Protein AF-A0A7J4IRU8-F1 (afdb_monomer)

Radius of gyration: 18.34 Å; Cα contacts (8 Å, |Δi|>4): 220; chains: 1; bounding box: 32×57×52 Å

Foldseek 3Di:
DDDPPDDWAKAKDFQWKKKAAQPVQDADFQDPPDPDPVSVVSVVSLVVSVVVCLPPVRQVRIDTDPPGQDPGSVLLVVLQVCCPVQPPPKHWDKAWGGQHNNMTIITTMIMHIPDHLVCVLVVVCSSVVVPSDRVVLVVVCVVVPDPPDSDPPCSVVSNVVSD

Solvent-accessible surface area (backbone atoms only — not comparable to full-atom values): 9639 Å² total; per-residue (Å²): 134,82,76,75,79,80,78,81,40,67,30,74,47,73,32,31,42,38,35,36,69,70,76,84,49,73,66,43,80,45,51,96,82,45,84,47,72,68,37,47,51,53,46,52,53,53,49,51,51,51,56,58,33,68,35,90,91,35,42,86,62,50,44,71,52,84,93,41,71,36,97,46,70,68,57,42,49,51,51,34,56,49,39,50,74,72,37,81,65,33,42,71,47,76,48,78,59,36,21,57,85,23,24,42,33,33,37,40,31,37,37,29,54,77,33,49,70,88,41,46,66,56,54,52,46,59,47,45,77,73,66,60,74,50,64,71,62,58,52,56,47,66,75,67,76,61,76,100,64,90,70,88,82,59,60,68,76,57,53,70,71,73,111

Secondary structure (DSSP, 8-state):
-PPPP----EEEEEEEEEEE--SSPPSB---TT--SHHHHHHHHHHHHHHHHHHSTTTGGGEEEPSS-SSSSHHHHHHHHHHHHHHSTTEEEEEEEEEEETTEEEEEEEEEEET--GGGHHHHHHHHHHTT---HHHHHHHHHHT--S---STTHHHHHTTT-

Structure (mmCIF, N/CA/C/O backbone):
data_AF-A0A7J4IRU8-F1
#
_entry.id   AF-A0A7J4IRU8-F1
#
loop_
_atom_site.group_PDB
_atom_site.id
_atom_site.type_symbol
_atom_site.label_atom_id
_atom_site.label_alt_id
_atom_site.label_comp_id
_atom_site.label_asym_id
_atom_site.label_entity_id
_atom_site.label_seq_id
_atom_site.pdbx_PDB_ins_code
_atom_site.Cartn_x
_atom_site.Cartn_y
_atom_site.Cartn_z
_atom_site.occupancy
_atom_site.B_iso_or_equiv
_atom_site.auth_seq_id
_atom_site.auth_comp_id
_atom_site.auth_asym_id
_atom_site.auth_atom_id
_atom_site.pdbx_PDB_model_num
ATOM 1 N N . MET A 1 1 ? -11.889 37.749 0.406 1.00 55.94 1 MET A N 1
ATOM 2 C CA . MET A 1 1 ? -10.774 37.096 1.119 1.00 55.94 1 MET A CA 1
ATOM 3 C C . MET A 1 1 ? -11.048 35.613 1.063 1.00 55.94 1 MET A C 1
ATOM 5 O O . MET A 1 1 ? -11.920 35.144 1.786 1.00 55.94 1 MET A O 1
ATOM 9 N N . ASP A 1 2 ? -10.389 34.914 0.149 1.00 54.88 2 ASP A N 1
ATOM 10 C CA . ASP A 1 2 ? -10.522 33.466 0.052 1.00 54.88 2 ASP A CA 1
ATOM 11 C C . ASP A 1 2 ? -9.800 32.834 1.239 1.00 54.88 2 ASP A C 1
ATOM 13 O O . ASP A 1 2 ? -8.652 33.175 1.536 1.00 54.88 2 ASP A O 1
ATOM 17 N N . LYS A 1 3 ? -10.498 31.964 1.975 1.00 46.00 3 LYS A N 1
ATOM 18 C CA . LYS A 1 3 ? -9.858 31.165 3.020 1.00 46.00 3 LYS A CA 1
ATOM 19 C C . LYS A 1 3 ? -8.764 30.318 2.356 1.00 46.00 3 LYS A C 1
ATOM 21 O O . LYS A 1 3 ? -9.043 29.723 1.313 1.00 46.00 3 LYS A O 1
ATOM 26 N N . PRO A 1 4 ? -7.554 30.238 2.938 1.00 49.59 4 PRO A N 1
ATOM 27 C CA . PRO A 1 4 ? -6.538 29.327 2.435 1.00 49.59 4 PRO A CA 1
ATOM 28 C C . PRO A 1 4 ? -7.107 27.899 2.407 1.00 49.59 4 PRO A C 1
ATOM 30 O O . PRO A 1 4 ? -7.911 27.554 3.284 1.00 49.59 4 PRO A O 1
ATOM 33 N N . PRO A 1 5 ? -6.741 27.080 1.406 1.00 52.50 5 PRO A N 1
ATOM 34 C CA . PRO A 1 5 ? -7.215 25.708 1.326 1.00 52.50 5 PRO A CA 1
ATOM 35 C C . PRO A 1 5 ? -6.843 24.984 2.620 1.00 52.50 5 PRO A C 1
ATOM 37 O O . PRO A 1 5 ? -5.693 25.034 3.058 1.00 52.50 5 PRO A O 1
ATOM 40 N N . LEU A 1 6 ? -7.836 24.350 3.248 1.00 55.75 6 LEU A N 1
ATOM 41 C CA . LEU A 1 6 ? -7.624 23.496 4.411 1.00 55.75 6 LEU A CA 1
ATOM 42 C C . LEU A 1 6 ? -6.568 22.452 4.036 1.00 55.75 6 LEU A C 1
ATOM 44 O O . LEU A 1 6 ? -6.788 21.643 3.134 1.00 55.75 6 LEU A O 1
ATOM 48 N N . MET A 1 7 ? -5.411 22.506 4.697 1.00 56.34 7 MET A N 1
ATOM 49 C CA . MET A 1 7 ? -4.381 21.484 4.560 1.00 56.34 7 MET A CA 1
ATOM 50 C C . MET A 1 7 ? -5.002 20.162 5.009 1.00 56.34 7 MET A C 1
ATOM 52 O O . MET A 1 7 ? -5.348 19.999 6.179 1.00 56.34 7 MET A O 1
ATOM 56 N N . VAL A 1 8 ? -5.196 19.238 4.071 1.00 61.19 8 VAL A N 1
ATOM 57 C CA . VAL A 1 8 ? -5.670 17.895 4.399 1.00 61.19 8 VAL A CA 1
ATOM 58 C C . VAL A 1 8 ? -4.529 17.191 5.119 1.00 61.19 8 VAL A C 1
ATOM 60 O O . VAL A 1 8 ? -3.544 16.795 4.498 1.00 61.19 8 VAL A O 1
ATOM 63 N N . VAL A 1 9 ? -4.644 17.076 6.440 1.00 65.62 9 VAL A N 1
ATOM 64 C CA . VAL A 1 9 ? -3.694 16.307 7.242 1.00 65.62 9 VAL A CA 1
ATOM 65 C C . VAL A 1 9 ? -3.943 14.824 6.980 1.00 65.62 9 VAL A C 1
ATOM 67 O O . VAL A 1 9 ? -5.090 14.368 6.982 1.00 65.62 9 VAL A O 1
ATOM 70 N N . ARG A 1 10 ? -2.872 14.083 6.699 1.00 75.81 10 ARG A N 1
ATOM 71 C CA . ARG A 1 10 ? -2.913 12.649 6.417 1.00 75.81 10 ARG A CA 1
ATOM 72 C C . ARG A 1 10 ? -1.817 11.955 7.212 1.00 75.81 10 ARG A C 1
ATOM 74 O O . ARG A 1 10 ? -0.643 12.258 7.017 1.00 75.81 10 ARG A O 1
ATOM 81 N N . THR A 1 11 ? -2.213 10.988 8.030 1.00 84.06 11 THR A N 1
ATOM 82 C CA . THR A 1 11 ? -1.299 10.057 8.706 1.00 84.06 11 THR A CA 1
ATOM 83 C C . THR A 1 11 ? -1.301 8.725 7.961 1.00 84.06 11 THR A C 1
ATOM 85 O O . THR A 1 11 ? -2.344 8.285 7.469 1.00 84.06 11 THR A O 1
ATOM 88 N N . GLU A 1 12 ? -0.145 8.070 7.856 1.00 86.38 12 GLU A N 1
ATOM 89 C CA . GLU A 1 12 ? -0.012 6.761 7.212 1.00 86.38 12 GLU A CA 1
ATOM 90 C C . GLU A 1 12 ? 0.567 5.727 8.183 1.00 86.38 12 GLU A C 1
ATOM 92 O O . GLU A 1 12 ? 1.573 5.984 8.835 1.00 86.38 12 GLU A O 1
ATOM 97 N N . LEU A 1 13 ? -0.032 4.536 8.229 1.00 87.12 13 LEU A N 1
ATOM 98 C CA . LEU A 1 13 ? 0.506 3.371 8.930 1.00 87.12 13 LEU A CA 1
ATOM 99 C C . LEU A 1 13 ? 1.094 2.395 7.909 1.00 87.12 13 LEU A C 1
ATOM 101 O O . LEU A 1 13 ? 0.376 1.894 7.042 1.00 87.12 13 LEU A O 1
ATOM 105 N N . CYS A 1 14 ? 2.393 2.117 8.006 1.00 89.31 14 CYS A N 1
ATOM 106 C CA . CYS A 1 14 ? 3.057 1.135 7.152 1.00 89.31 14 CYS A CA 1
ATOM 107 C C . CYS A 1 14 ? 2.807 -0.284 7.676 1.00 89.31 14 CYS A C 1
ATOM 109 O O . CYS A 1 14 ? 3.137 -0.592 8.817 1.00 89.31 14 CYS A O 1
ATOM 111 N N . LEU A 1 15 ? 2.236 -1.150 6.838 1.00 88.25 15 LEU A N 1
ATOM 112 C CA . LEU A 1 15 ? 1.958 -2.541 7.195 1.00 88.25 15 LEU A CA 1
ATOM 113 C C . LEU A 1 15 ? 3.175 -3.418 6.925 1.00 88.25 15 LEU A C 1
ATOM 115 O O . LEU A 1 15 ? 3.635 -4.153 7.795 1.00 88.25 15 LEU A O 1
ATOM 119 N N . TYR A 1 16 ? 3.711 -3.325 5.713 1.00 90.81 16 TYR A N 1
ATOM 120 C CA . TYR A 1 16 ? 4.936 -4.010 5.339 1.00 90.81 16 TYR A CA 1
ATOM 121 C C . TYR A 1 16 ? 5.600 -3.343 4.135 1.00 90.81 16 TYR A C 1
ATOM 123 O O . TYR A 1 16 ? 4.969 -2.643 3.334 1.00 90.81 16 TYR A O 1
ATOM 131 N N . PHE A 1 17 ? 6.891 -3.620 3.991 1.00 93.12 17 PHE A N 1
ATOM 132 C CA . PHE A 1 17 ? 7.654 -3.348 2.782 1.00 93.12 17 PHE A CA 1
ATOM 133 C C . PHE A 1 17 ? 7.720 -4.614 1.927 1.00 93.12 17 PHE A C 1
ATOM 135 O O . PHE A 1 17 ? 8.130 -5.666 2.413 1.00 93.12 17 PHE A O 1
ATOM 142 N N . GLY A 1 18 ? 7.288 -4.528 0.672 1.00 93.00 18 GLY A N 1
ATOM 143 C CA . GLY A 1 18 ? 7.233 -5.648 -0.258 1.00 93.00 18 GLY A CA 1
ATOM 144 C C . GLY A 1 18 ? 8.228 -5.496 -1.401 1.00 93.00 18 GLY A C 1
ATOM 145 O O . GLY A 1 18 ? 8.450 -4.400 -1.922 1.00 93.00 18 GLY A O 1
ATOM 146 N N . ARG A 1 19 ? 8.794 -6.623 -1.829 1.00 93.31 19 ARG A N 1
ATOM 147 C CA . ARG A 1 19 ? 9.615 -6.745 -3.032 1.00 93.31 19 ARG A CA 1
ATOM 148 C C . ARG A 1 19 ? 9.077 -7.863 -3.918 1.00 93.31 19 ARG A C 1
ATOM 150 O O . ARG A 1 19 ? 8.854 -8.976 -3.453 1.00 93.31 19 ARG A O 1
ATOM 157 N N . ILE A 1 20 ? 8.938 -7.573 -5.205 1.00 92.62 20 ILE A N 1
ATOM 158 C CA . ILE A 1 20 ? 8.606 -8.547 -6.250 1.00 92.62 20 ILE A CA 1
ATOM 159 C C . ILE A 1 20 ? 9.783 -8.608 -7.217 1.00 92.62 20 ILE A C 1
ATOM 161 O O . ILE A 1 20 ? 10.218 -7.571 -7.716 1.00 92.62 20 ILE A O 1
ATOM 165 N N . GLY A 1 21 ? 10.318 -9.805 -7.460 1.00 87.88 21 GLY A N 1
ATOM 166 C CA . GLY A 1 21 ? 11.410 -10.026 -8.411 1.00 87.88 21 GLY A CA 1
ATOM 167 C C . GLY A 1 21 ? 10.913 -10.448 -9.795 1.00 87.88 21 GLY A C 1
ATOM 168 O O . GLY A 1 21 ? 9.958 -11.212 -9.889 1.00 87.88 21 GLY A O 1
ATOM 169 N N . PHE A 1 22 ? 11.599 -9.988 -10.850 1.00 71.06 22 PHE A N 1
ATOM 170 C CA . PHE A 1 22 ? 11.447 -10.440 -12.244 1.00 71.06 22 PHE A CA 1
ATOM 171 C C . PHE A 1 22 ? 9.996 -10.461 -12.768 1.00 71.06 22 PHE A C 1
ATOM 173 O O . PHE A 1 22 ? 9.510 -11.469 -13.273 1.00 71.06 22 PHE A O 1
ATOM 180 N N . GLY A 1 23 ? 9.315 -9.312 -12.723 1.00 72.00 23 GLY A N 1
ATOM 181 C CA . GLY A 1 23 ? 7.977 -9.126 -13.313 1.00 72.00 23 GLY A CA 1
ATOM 182 C C . GLY A 1 23 ? 7.968 -8.766 -14.808 1.00 72.00 23 GLY A C 1
ATOM 183 O O . GLY A 1 23 ? 6.983 -8.217 -15.288 1.00 72.00 23 GLY A O 1
ATOM 184 N N . GLY A 1 24 ? 9.078 -8.967 -15.530 1.00 73.12 24 GLY A N 1
ATOM 185 C CA . GLY A 1 24 ? 9.230 -8.505 -16.920 1.00 73.12 24 GLY A CA 1
ATOM 186 C C . GLY A 1 24 ? 9.368 -6.982 -17.076 1.00 73.12 24 GLY A C 1
ATOM 187 O O . GLY A 1 24 ? 9.323 -6.469 -18.192 1.00 73.12 24 GLY A O 1
ATOM 188 N N . LEU A 1 25 ? 9.544 -6.255 -15.969 1.00 81.81 25 LEU A N 1
ATOM 189 C CA . LEU A 1 25 ? 9.735 -4.807 -15.961 1.00 81.81 25 LEU A CA 1
ATOM 190 C C . LEU A 1 25 ? 11.194 -4.456 -16.256 1.00 81.81 25 LEU A C 1
ATOM 192 O O . LEU A 1 25 ? 12.113 -5.042 -15.680 1.00 81.81 25 LEU A O 1
ATOM 196 N N . LEU A 1 26 ? 11.397 -3.473 -17.134 1.00 80.69 26 LEU A N 1
ATOM 197 C CA . LEU A 1 26 ? 12.721 -2.920 -17.404 1.00 80.69 26 LEU A CA 1
ATOM 198 C C . LEU A 1 26 ? 13.279 -2.224 -16.158 1.00 80.69 26 LEU A C 1
ATOM 200 O O . LEU A 1 26 ? 12.538 -1.648 -15.358 1.00 80.69 26 LEU A O 1
ATOM 204 N N . GLU A 1 27 ? 14.601 -2.261 -16.010 1.00 79.19 27 GLU A N 1
ATOM 205 C CA . GLU A 1 27 ? 15.278 -1.574 -14.915 1.00 79.19 27 GLU A CA 1
ATOM 206 C C . GLU A 1 27 ? 15.087 -0.053 -15.009 1.00 79.19 27 GLU A C 1
ATOM 208 O O . GLU A 1 27 ? 15.113 0.556 -16.085 1.00 79.19 27 GLU A O 1
ATOM 213 N N . GLY A 1 28 ? 14.910 0.577 -13.854 1.00 72.88 28 GLY A N 1
ATOM 214 C CA . GLY A 1 28 ? 14.965 2.019 -13.706 1.00 72.88 28 GLY A CA 1
ATOM 215 C C . GLY A 1 28 ? 14.196 2.519 -12.484 1.00 72.88 28 GLY A C 1
ATOM 216 O O . GLY A 1 28 ? 13.147 1.971 -12.129 1.00 72.88 28 GLY A O 1
ATOM 217 N N . PRO A 1 29 ? 14.671 3.598 -11.845 1.00 68.50 29 PRO A N 1
ATOM 218 C CA . PRO A 1 29 ? 13.862 4.299 -10.864 1.00 68.50 29 PRO A CA 1
ATOM 219 C C . PRO A 1 29 ? 12.643 4.891 -11.582 1.00 68.50 29 PRO A C 1
ATOM 221 O O . PRO A 1 29 ? 12.793 5.656 -12.534 1.00 68.50 29 PRO A O 1
ATOM 224 N N . PHE A 1 30 ? 11.432 4.546 -11.150 1.00 75.06 30 PHE A N 1
ATOM 225 C CA . PHE A 1 30 ? 10.275 5.377 -11.468 1.00 75.06 30 PHE A CA 1
ATOM 226 C C . PHE A 1 30 ? 10.147 6.425 -10.364 1.00 75.06 30 PHE A C 1
ATOM 228 O O . PHE A 1 30 ? 10.395 6.151 -9.194 1.00 75.06 30 PHE A O 1
ATOM 235 N N . ASN A 1 31 ? 9.780 7.642 -10.742 1.00 72.06 31 ASN A N 1
ATOM 236 C CA . ASN A 1 31 ? 9.487 8.707 -9.798 1.00 72.06 31 ASN A CA 1
ATOM 237 C C . ASN A 1 31 ? 8.008 9.059 -9.984 1.00 72.06 31 ASN A C 1
ATOM 239 O O . ASN A 1 31 ? 7.642 9.477 -11.083 1.00 72.06 31 ASN A O 1
ATOM 243 N N . PRO A 1 32 ? 7.156 8.906 -8.954 1.00 63.56 32 PRO A N 1
ATOM 244 C CA . PRO A 1 32 ? 5.723 9.184 -9.066 1.00 63.56 32 PRO A CA 1
ATOM 245 C C . PRO A 1 32 ? 5.417 10.655 -9.394 1.00 63.56 32 PRO A C 1
ATOM 247 O O . PRO A 1 32 ? 4.303 10.978 -9.788 1.00 63.56 32 PRO A O 1
ATOM 250 N N . ASN A 1 33 ? 6.405 11.546 -9.265 1.00 74.25 33 ASN A N 1
ATOM 251 C CA . ASN A 1 33 ? 6.286 12.955 -9.625 1.00 74.25 33 ASN A CA 1
ATOM 252 C C . ASN A 1 33 ? 6.697 13.245 -11.078 1.00 74.25 33 ASN A C 1
ATOM 254 O O . ASN A 1 33 ? 6.512 14.367 -11.548 1.00 74.25 33 ASN A O 1
ATOM 258 N N . VAL A 1 34 ? 7.266 12.272 -11.798 1.00 77.88 34 VAL A N 1
ATOM 259 C CA . VAL A 1 34 ? 7.632 12.440 -13.208 1.00 77.88 34 VAL A CA 1
ATOM 260 C C . VAL A 1 34 ? 6.374 12.365 -14.064 1.00 77.88 34 VAL A C 1
ATOM 262 O O . VAL A 1 34 ? 5.683 11.354 -14.093 1.00 77.88 34 VAL A O 1
ATOM 265 N N . GLN A 1 35 ? 6.112 13.452 -14.787 1.00 80.38 35 GLN A N 1
ATOM 266 C CA . GLN A 1 35 ? 4.936 13.620 -15.645 1.00 80.38 35 GLN A CA 1
ATOM 267 C C . GLN A 1 35 ? 5.204 13.255 -17.117 1.00 80.38 35 GLN A C 1
ATOM 269 O O . GLN A 1 35 ? 4.377 13.538 -17.978 1.00 80.38 35 GLN A O 1
ATOM 274 N N . SER A 1 36 ? 6.365 12.673 -17.443 1.00 88.44 36 SER A N 1
ATOM 275 C CA . SER A 1 36 ? 6.620 12.197 -18.807 1.00 88.44 36 SER A CA 1
ATOM 276 C C . SER A 1 36 ? 5.758 10.972 -19.117 1.00 88.44 36 SER A C 1
ATOM 278 O O . SER A 1 36 ? 5.488 10.158 -18.232 1.00 88.44 36 SER A O 1
ATOM 280 N N . GLU A 1 37 ? 5.365 10.806 -20.382 1.00 87.88 37 GLU A N 1
ATOM 281 C CA . GLU A 1 37 ? 4.571 9.650 -20.826 1.00 87.88 37 GLU A CA 1
ATOM 282 C C . GLU A 1 37 ? 5.241 8.320 -20.454 1.00 87.88 37 GLU A C 1
ATOM 284 O O . GLU A 1 37 ? 4.589 7.416 -19.933 1.00 87.88 37 GLU A O 1
ATOM 289 N N . GLU A 1 38 ? 6.561 8.224 -20.642 1.00 85.69 38 GLU A N 1
ATOM 290 C CA . GLU A 1 38 ? 7.332 7.040 -20.262 1.00 85.69 38 GLU A CA 1
ATOM 291 C C . GLU A 1 38 ? 7.307 6.798 -18.744 1.00 85.69 38 GLU A C 1
ATOM 293 O O . GLU A 1 38 ? 7.140 5.660 -18.304 1.00 85.69 38 GLU A O 1
ATOM 298 N N . GLY A 1 39 ? 7.444 7.851 -17.930 1.00 83.69 39 GLY A N 1
ATOM 299 C CA . GLY A 1 39 ? 7.408 7.743 -16.470 1.00 83.69 39 GLY A CA 1
ATOM 300 C C . GLY A 1 39 ? 6.053 7.253 -15.961 1.00 83.69 39 GLY A C 1
ATOM 301 O O . GLY A 1 39 ? 5.996 6.329 -15.148 1.00 83.69 39 GLY A O 1
ATOM 302 N N . ILE A 1 40 ? 4.967 7.810 -16.504 1.00 86.31 40 ILE A N 1
ATOM 303 C CA . ILE A 1 40 ? 3.591 7.398 -16.201 1.00 86.31 40 ILE A CA 1
ATOM 304 C C . ILE A 1 40 ? 3.355 5.947 -16.639 1.00 86.31 40 ILE A C 1
ATOM 306 O O . ILE A 1 40 ? 2.812 5.147 -15.874 1.00 86.31 40 ILE A O 1
ATOM 310 N N . TRP A 1 41 ? 3.796 5.572 -17.843 1.00 87.75 41 TRP A N 1
ATOM 311 C CA . TRP A 1 41 ? 3.676 4.202 -18.340 1.00 87.75 41 TRP A CA 1
ATOM 312 C C . TRP A 1 41 ? 4.414 3.200 -17.440 1.00 87.75 41 TRP A C 1
ATOM 314 O O . TRP A 1 41 ? 3.825 2.195 -17.036 1.00 87.75 41 TRP A O 1
ATOM 324 N N . ARG A 1 42 ? 5.664 3.494 -17.051 1.00 85.19 42 ARG A N 1
ATOM 325 C CA . ARG A 1 42 ? 6.446 2.648 -16.130 1.00 85.19 42 ARG A CA 1
ATOM 326 C C . ARG A 1 42 ? 5.775 2.526 -14.761 1.00 85.19 42 ARG A C 1
ATOM 328 O O . ARG A 1 42 ? 5.721 1.427 -14.214 1.00 85.19 42 ARG A O 1
ATOM 335 N N . TYR A 1 43 ? 5.242 3.627 -14.226 1.00 88.12 43 TYR A N 1
ATOM 336 C CA . TYR A 1 43 ? 4.510 3.629 -12.957 1.00 88.12 43 TYR A CA 1
ATOM 337 C C . TYR A 1 43 ? 3.284 2.710 -13.015 1.00 88.12 43 TYR A C 1
ATOM 339 O O . TYR A 1 43 ? 3.109 1.854 -12.149 1.00 88.12 43 TYR A O 1
ATOM 347 N N . ASN A 1 44 ? 2.467 2.832 -14.064 1.00 89.38 44 ASN A N 1
ATOM 348 C CA . ASN A 1 44 ? 1.267 2.012 -14.233 1.00 89.38 44 ASN A CA 1
ATOM 349 C C . ASN A 1 44 ? 1.602 0.522 -14.392 1.00 89.38 44 ASN A C 1
ATOM 351 O O . ASN A 1 44 ? 0.929 -0.322 -13.802 1.00 89.38 44 ASN A O 1
ATOM 355 N N . GLN A 1 45 ? 2.668 0.196 -15.127 1.00 89.75 45 GLN A N 1
ATOM 356 C CA . GLN A 1 45 ? 3.150 -1.180 -15.266 1.00 89.75 45 GLN A CA 1
ATOM 357 C C . GLN A 1 45 ? 3.611 -1.768 -13.925 1.00 89.75 45 GLN A C 1
ATOM 359 O O . GLN A 1 45 ? 3.226 -2.882 -13.565 1.00 89.75 45 GLN A O 1
ATOM 364 N N . ALA A 1 46 ? 4.386 -1.009 -13.144 1.00 89.75 46 ALA A N 1
ATOM 365 C CA . ALA A 1 46 ? 4.803 -1.424 -11.807 1.00 89.75 46 ALA A CA 1
ATOM 366 C C . ALA A 1 46 ? 3.604 -1.603 -10.861 1.00 89.75 46 ALA A C 1
ATOM 368 O O . ALA A 1 46 ? 3.553 -2.578 -10.111 1.00 89.75 46 ALA A O 1
ATOM 369 N N . LEU A 1 47 ? 2.607 -0.713 -10.926 1.00 91.38 47 LEU A N 1
ATOM 370 C CA . LEU A 1 47 ? 1.402 -0.807 -10.102 1.00 91.38 47 LEU A CA 1
ATOM 371 C C . LEU A 1 47 ? 0.581 -2.052 -10.447 1.00 91.38 47 LEU A C 1
ATOM 373 O O . LEU A 1 47 ? 0.185 -2.783 -9.539 1.00 91.38 47 LEU A O 1
ATOM 377 N N . SER A 1 48 ? 0.370 -2.313 -11.741 1.00 91.69 48 SER A N 1
ATOM 378 C CA . SER A 1 48 ? -0.333 -3.512 -12.212 1.00 91.69 48 SER A CA 1
ATOM 379 C C . SER A 1 48 ? 0.381 -4.777 -11.751 1.00 91.69 48 SER A C 1
ATOM 381 O O . SER A 1 48 ? -0.261 -5.683 -11.226 1.00 91.69 48 SER A O 1
ATOM 383 N N . CYS A 1 49 ? 1.713 -4.808 -11.871 1.00 91.56 49 CYS A N 1
ATOM 384 C CA . CYS A 1 49 ? 2.534 -5.907 -11.378 1.00 91.56 49 CYS A CA 1
ATOM 385 C C . CYS A 1 49 ? 2.271 -6.154 -9.886 1.00 91.56 49 CYS A C 1
ATOM 387 O O . CYS A 1 49 ? 1.857 -7.249 -9.510 1.00 91.56 49 CYS A O 1
ATOM 389 N N . VAL A 1 50 ? 2.400 -5.131 -9.032 1.00 92.31 50 VAL A N 1
ATOM 390 C CA . VAL A 1 50 ? 2.127 -5.279 -7.592 1.00 92.31 50 VAL A CA 1
ATOM 391 C C . VAL A 1 50 ? 0.713 -5.807 -7.343 1.00 92.31 50 VAL A C 1
ATOM 393 O O . VAL A 1 50 ? 0.549 -6.774 -6.603 1.00 92.31 50 VAL A O 1
ATOM 396 N N . GLN A 1 51 ? -0.304 -5.230 -7.982 1.00 92.50 51 GLN A N 1
ATOM 397 C CA . GLN A 1 51 ? -1.697 -5.650 -7.807 1.00 92.50 51 GLN A CA 1
ATOM 398 C C . GLN A 1 51 ? -1.934 -7.110 -8.209 1.00 92.50 51 GLN A C 1
ATOM 400 O O . GLN A 1 51 ? -2.645 -7.830 -7.507 1.00 92.50 51 GLN A O 1
ATOM 405 N N . ASP A 1 52 ? -1.319 -7.571 -9.297 1.00 91.31 52 ASP A N 1
ATOM 406 C CA . ASP A 1 52 ? -1.409 -8.964 -9.730 1.00 91.31 52 ASP A CA 1
ATOM 407 C C . ASP A 1 52 ? -0.758 -9.920 -8.729 1.00 91.31 52 ASP A C 1
ATOM 409 O O . ASP A 1 52 ? -1.272 -11.025 -8.519 1.00 91.31 52 ASP A O 1
ATOM 413 N N . PHE A 1 53 ? 0.326 -9.497 -8.076 1.00 91.38 53 PHE A N 1
ATOM 414 C CA . PHE A 1 53 ? 0.993 -10.273 -7.034 1.00 91.38 53 PHE A CA 1
ATOM 415 C C . PHE A 1 53 ? 0.248 -10.270 -5.698 1.00 91.38 53 PHE A C 1
ATOM 417 O O . PHE A 1 53 ? 0.327 -11.259 -4.981 1.00 91.38 53 PHE A O 1
ATOM 424 N N . LEU A 1 54 ? -0.542 -9.243 -5.377 1.00 90.50 54 LEU A N 1
ATOM 425 C CA . LEU A 1 54 ? -1.381 -9.238 -4.168 1.00 90.50 54 LEU A CA 1
ATOM 426 C C . LEU A 1 54 ? -2.591 -10.183 -4.264 1.00 90.50 54 LEU A C 1
ATOM 428 O O . LEU A 1 54 ? -3.237 -10.477 -3.259 1.00 90.50 54 LEU A O 1
ATOM 432 N N . ARG A 1 55 ? -2.907 -10.710 -5.454 1.00 88.50 55 ARG A N 1
ATOM 433 C CA . ARG A 1 55 ? -3.982 -11.699 -5.614 1.00 88.50 55 ARG A CA 1
ATOM 434 C C . ARG A 1 55 ? -3.634 -13.009 -4.889 1.00 88.50 55 ARG A C 1
ATOM 436 O O . ARG A 1 55 ? -2.470 -13.422 -4.899 1.00 88.50 55 ARG A O 1
ATOM 443 N N . PRO A 1 56 ? -4.634 -13.760 -4.376 1.00 83.56 56 PRO A N 1
ATOM 444 C CA . PRO A 1 56 ? -4.407 -15.005 -3.630 1.00 83.56 56 PRO A CA 1
ATOM 445 C C . PRO A 1 56 ? -3.503 -16.026 -4.333 1.00 83.56 56 PRO A C 1
ATOM 447 O O . PRO A 1 56 ? -2.781 -16.771 -3.679 1.00 83.56 56 PRO A O 1
ATOM 450 N N . LYS A 1 57 ? -3.516 -16.046 -5.673 1.00 85.88 57 LYS A N 1
ATOM 451 C CA . LYS A 1 57 ? -2.720 -16.974 -6.486 1.00 85.88 57 LYS A CA 1
ATOM 452 C C . LYS A 1 57 ? -1.226 -16.647 -6.511 1.00 85.88 57 LYS A C 1
ATOM 454 O O . LYS A 1 57 ? -0.430 -17.565 -6.646 1.00 85.88 57 LYS A O 1
ATOM 459 N N . ASN A 1 58 ? -0.846 -15.381 -6.358 1.00 84.31 58 ASN A N 1
ATOM 460 C CA . ASN A 1 58 ? 0.515 -14.910 -6.633 1.00 84.31 58 ASN A CA 1
ATOM 461 C C . ASN A 1 58 ? 1.227 -14.340 -5.394 1.00 84.31 58 ASN A C 1
ATOM 463 O O . ASN A 1 58 ? 2.440 -14.145 -5.427 1.00 84.31 58 ASN A O 1
ATOM 467 N N . ARG A 1 59 ? 0.515 -14.137 -4.277 1.00 82.88 59 ARG A N 1
ATOM 468 C CA . ARG A 1 59 ? 1.046 -13.498 -3.052 1.00 82.88 59 ARG A CA 1
ATOM 469 C C . ARG A 1 59 ? 2.259 -14.180 -2.413 1.00 82.88 59 ARG A C 1
ATOM 471 O O . ARG A 1 59 ? 2.975 -13.548 -1.646 1.00 82.88 59 ARG A O 1
ATOM 478 N N . HIS A 1 60 ? 2.519 -15.447 -2.739 1.00 81.75 60 HIS A N 1
ATOM 479 C CA . HIS A 1 60 ? 3.694 -16.194 -2.272 1.00 81.75 60 HIS A CA 1
ATOM 480 C C . HIS A 1 60 ? 5.010 -15.735 -2.925 1.00 81.75 60 HIS A C 1
ATOM 482 O O . HIS A 1 60 ? 6.084 -16.053 -2.426 1.00 81.75 60 HIS A O 1
ATOM 488 N N . MET A 1 61 ? 4.934 -14.983 -4.025 1.00 86.06 61 MET A N 1
ATOM 489 C CA . MET A 1 61 ? 6.097 -14.431 -4.726 1.00 86.06 61 MET A CA 1
ATOM 490 C C . MET A 1 61 ? 6.536 -13.070 -4.164 1.00 86.06 61 MET A C 1
ATOM 492 O O . MET A 1 61 ? 7.548 -12.519 -4.599 1.00 86.06 61 MET A O 1
ATOM 496 N N . ILE A 1 62 ? 5.782 -12.519 -3.208 1.00 90.12 62 ILE A N 1
ATOM 497 C CA . ILE A 1 62 ? 6.138 -11.284 -2.513 1.00 90.12 62 ILE A CA 1
ATOM 498 C C . ILE A 1 62 ? 7.150 -11.626 -1.425 1.00 90.12 62 ILE A C 1
ATOM 500 O O . ILE A 1 62 ? 6.883 -12.421 -0.525 1.00 90.12 62 ILE A O 1
ATOM 504 N N . GLN A 1 63 ? 8.310 -10.987 -1.493 1.00 90.69 63 GLN A N 1
ATOM 505 C CA . GLN A 1 63 ? 9.289 -10.996 -0.418 1.00 90.69 63 GLN A CA 1
ATOM 506 C C . GLN A 1 63 ? 9.002 -9.824 0.516 1.00 90.69 63 GLN A C 1
ATOM 508 O O . GLN A 1 63 ? 8.940 -8.675 0.077 1.00 90.69 63 GLN A O 1
ATOM 513 N N . TYR A 1 64 ? 8.838 -10.116 1.799 1.00 87.69 64 TYR A N 1
ATOM 514 C CA . TYR A 1 64 ? 8.577 -9.112 2.825 1.00 87.69 64 TYR A CA 1
ATOM 515 C C . TYR A 1 64 ? 9.903 -8.619 3.415 1.00 87.69 64 TYR A C 1
ATOM 517 O O . TYR A 1 64 ? 10.830 -9.401 3.633 1.00 87.69 64 TYR A O 1
ATOM 525 N N . GLY A 1 65 ? 10.013 -7.309 3.627 1.00 80.19 65 GLY A N 1
ATOM 526 C CA . GLY A 1 65 ? 11.169 -6.675 4.252 1.00 80.19 65 GLY A CA 1
ATOM 527 C C . GLY A 1 65 ? 11.306 -7.018 5.734 1.00 80.19 65 GLY A C 1
ATOM 528 O O . GLY A 1 65 ? 10.422 -7.610 6.352 1.00 80.19 65 GLY A O 1
ATOM 529 N N . SER A 1 66 ? 12.423 -6.606 6.330 1.00 70.88 66 SER A N 1
ATOM 530 C CA . SER 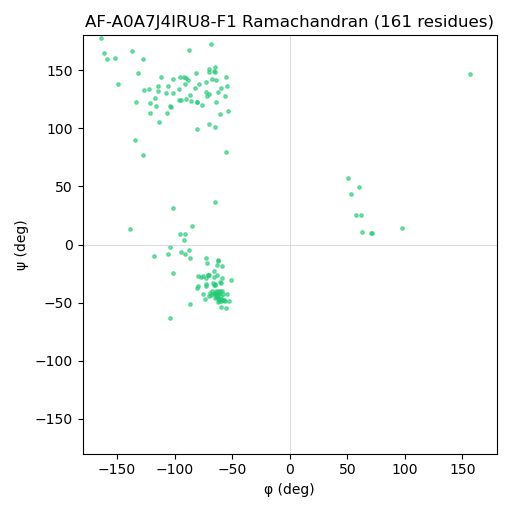A 1 66 ? 12.590 -6.656 7.782 1.00 70.88 66 SER A CA 1
ATOM 531 C C . SER A 1 66 ? 11.696 -5.615 8.472 1.00 70.88 66 SER A C 1
ATOM 533 O O . SER A 1 66 ? 11.418 -4.562 7.903 1.00 70.88 66 SER A O 1
ATOM 535 N N . ARG A 1 67 ? 11.275 -5.905 9.715 1.00 70.44 67 ARG A N 1
ATOM 536 C CA . ARG A 1 67 ? 10.489 -4.997 10.581 1.00 70.44 67 ARG A CA 1
ATOM 537 C C . ARG A 1 67 ? 9.124 -4.587 9.998 1.00 70.44 67 ARG A C 1
ATOM 539 O O . ARG A 1 67 ? 8.791 -3.408 9.946 1.00 70.44 67 ARG A O 1
ATOM 546 N N . CYS A 1 68 ? 8.339 -5.563 9.548 1.00 78.38 68 CYS A N 1
ATOM 547 C CA . CYS A 1 68 ? 6.966 -5.329 9.098 1.00 78.38 68 CYS A CA 1
ATOM 548 C C . CYS A 1 68 ? 5.974 -5.476 10.264 1.00 78.38 68 CYS A C 1
ATOM 550 O O . CYS A 1 6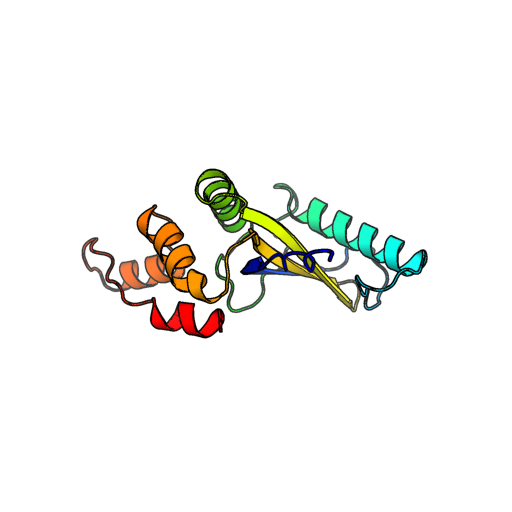8 ? 6.145 -6.369 11.089 1.00 78.38 68 CYS A O 1
ATOM 552 N N . LEU A 1 69 ? 4.923 -4.648 10.294 1.00 81.12 69 LEU A N 1
ATOM 553 C CA . LEU A 1 69 ? 3.814 -4.749 11.259 1.00 81.12 69 LEU A CA 1
ATOM 554 C C . LEU A 1 69 ? 3.001 -6.039 11.063 1.00 81.12 69 LEU A C 1
ATOM 556 O O . LEU A 1 69 ? 2.356 -6.557 11.969 1.00 81.12 69 LEU A O 1
ATOM 560 N N . VAL A 1 70 ? 2.985 -6.547 9.835 1.00 82.62 70 VAL A N 1
ATOM 561 C CA . VAL A 1 70 ? 2.348 -7.814 9.491 1.00 82.62 70 VAL A CA 1
ATOM 562 C C . VAL A 1 70 ? 3.296 -8.663 8.659 1.00 82.62 70 VAL A C 1
ATOM 564 O O . VAL A 1 70 ? 4.097 -8.158 7.875 1.00 82.62 70 VAL A O 1
ATOM 567 N N . THR A 1 71 ? 3.190 -9.976 8.824 1.00 79.94 71 THR A N 1
ATOM 568 C CA . THR A 1 71 ? 4.100 -10.963 8.226 1.00 79.94 71 THR A CA 1
ATOM 569 C C . THR A 1 71 ? 3.697 -11.386 6.810 1.00 79.94 71 THR A C 1
ATOM 571 O O . THR A 1 71 ? 4.468 -12.067 6.135 1.00 79.94 71 THR A O 1
ATOM 574 N N . ASN A 1 72 ? 2.487 -11.030 6.361 1.00 85.69 72 ASN A N 1
ATOM 575 C CA . ASN A 1 72 ? 1.934 -11.420 5.064 1.00 85.69 72 ASN A CA 1
ATOM 576 C C . ASN A 1 72 ? 0.760 -10.515 4.618 1.00 85.69 72 ASN A C 1
ATOM 578 O O . ASN A 1 72 ? 0.170 -9.799 5.432 1.00 85.69 72 ASN A O 1
ATOM 582 N N . GLU A 1 73 ? 0.390 -10.585 3.332 1.00 89.81 73 GLU A N 1
ATOM 583 C CA . GLU A 1 73 ? -0.730 -9.815 2.752 1.00 89.81 73 GLU A CA 1
ATOM 584 C C . GLU A 1 73 ? -2.114 -10.207 3.303 1.00 89.81 73 GLU A C 1
ATOM 586 O O . GLU A 1 73 ? -3.024 -9.381 3.275 1.00 89.81 73 GLU A O 1
ATOM 591 N N . ASP A 1 74 ? -2.309 -11.412 3.850 1.00 88.81 74 ASP A N 1
ATOM 592 C CA . ASP A 1 74 ? -3.616 -11.801 4.414 1.00 88.81 74 ASP A CA 1
ATOM 593 C C . ASP A 1 74 ? -3.896 -11.032 5.700 1.00 88.81 74 ASP A C 1
ATOM 595 O O . ASP A 1 74 ? -4.987 -10.496 5.896 1.00 88.81 74 ASP A O 1
ATOM 599 N N . ASN A 1 75 ? -2.886 -10.943 6.560 1.00 87.31 75 ASN A N 1
ATOM 600 C CA . ASN A 1 75 ? -2.930 -10.137 7.770 1.00 87.31 75 ASN A CA 1
ATOM 601 C C . ASN A 1 75 ? -3.051 -8.646 7.420 1.00 87.31 75 ASN A C 1
ATOM 603 O O . ASN A 1 75 ? -3.888 -7.951 7.993 1.00 87.31 75 ASN A O 1
ATOM 607 N N . ALA A 1 76 ? -2.308 -8.175 6.410 1.00 90.50 76 ALA A N 1
ATOM 608 C CA . ALA A 1 76 ? -2.432 -6.805 5.912 1.00 90.50 76 ALA A CA 1
ATOM 609 C C . ALA A 1 76 ? -3.856 -6.484 5.428 1.00 90.50 76 ALA A C 1
ATOM 611 O O . ALA A 1 76 ? -4.427 -5.467 5.816 1.00 90.50 76 ALA A O 1
ATOM 612 N N . SER A 1 77 ? -4.448 -7.369 4.621 1.00 90.75 77 SER A N 1
ATOM 613 C CA . SER A 1 77 ? -5.794 -7.2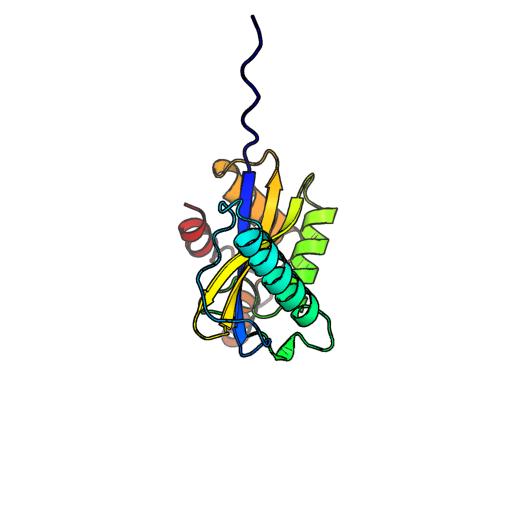04 4.061 1.00 90.75 77 SER A CA 1
ATOM 614 C C . SER A 1 77 ? -6.862 -7.163 5.147 1.00 90.75 77 SER A C 1
ATOM 616 O O . SER A 1 77 ? -7.732 -6.298 5.110 1.00 90.75 77 SER A O 1
ATOM 618 N N . LYS A 1 78 ? -6.771 -8.050 6.146 1.00 89.56 78 LYS A N 1
ATOM 619 C CA . LYS A 1 78 ? -7.689 -8.053 7.295 1.00 89.56 78 LYS A CA 1
ATOM 620 C C . LYS A 1 78 ? -7.596 -6.759 8.094 1.00 89.56 78 LYS A C 1
ATOM 622 O O . LYS A 1 78 ? -8.625 -6.225 8.495 1.00 89.56 78 LYS A O 1
ATOM 627 N N . LEU A 1 79 ? -6.381 -6.254 8.320 1.00 87.69 79 LEU A N 1
ATOM 628 C CA . LEU A 1 79 ? -6.183 -5.005 9.050 1.00 87.69 79 LEU A CA 1
ATOM 629 C C . LEU A 1 79 ? -6.709 -3.799 8.258 1.00 87.69 79 LEU A C 1
ATOM 631 O O . LEU A 1 79 ? -7.367 -2.944 8.841 1.00 87.69 79 LEU A O 1
ATOM 635 N N . ILE A 1 80 ? -6.505 -3.766 6.936 1.00 92.38 80 ILE A N 1
ATOM 636 C CA . ILE A 1 80 ? -7.103 -2.754 6.049 1.00 92.38 80 ILE A CA 1
ATOM 637 C C . ILE A 1 80 ? -8.631 -2.804 6.132 1.00 92.38 80 ILE A C 1
ATOM 639 O O . ILE A 1 80 ? -9.246 -1.788 6.437 1.00 92.38 80 ILE A O 1
ATOM 643 N N . GLU A 1 81 ? -9.243 -3.972 5.916 1.00 91.44 81 GLU A N 1
ATOM 644 C CA . GLU A 1 81 ? -10.702 -4.148 5.954 1.00 91.44 81 GLU A CA 1
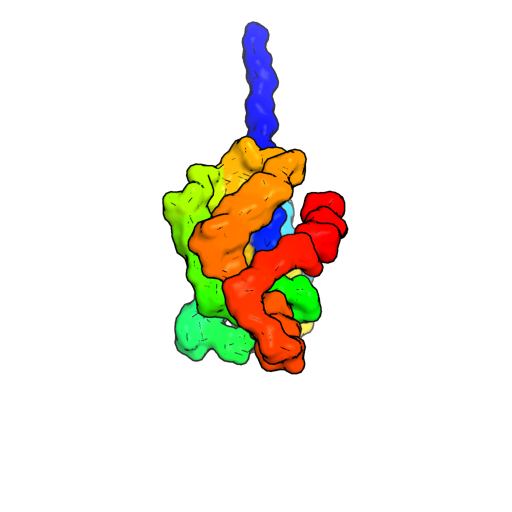ATOM 645 C C . GLU A 1 81 ? -11.282 -3.722 7.308 1.00 91.44 81 GLU A C 1
ATOM 647 O O . GLU A 1 81 ? -12.316 -3.052 7.384 1.00 91.44 81 GLU A O 1
ATOM 652 N N . PHE A 1 82 ? -10.599 -4.093 8.390 1.00 89.50 82 PHE A N 1
ATOM 653 C CA . PHE A 1 82 ? -10.964 -3.688 9.735 1.00 89.50 82 PHE A CA 1
ATOM 654 C C . PHE A 1 82 ? -10.900 -2.164 9.907 1.00 89.50 82 PHE A C 1
ATOM 656 O O . PHE A 1 82 ? -11.867 -1.573 10.398 1.00 89.50 82 PHE A O 1
ATOM 663 N N . SER A 1 83 ? -9.796 -1.526 9.502 1.00 88.06 83 SER A N 1
ATOM 664 C CA . SER A 1 83 ? -9.632 -0.075 9.595 1.00 88.06 83 SER A CA 1
ATOM 665 C C . SER A 1 83 ? -10.686 0.650 8.767 1.00 88.06 83 SER A C 1
ATOM 667 O O . SER A 1 83 ? -11.370 1.507 9.316 1.00 88.06 83 SER A O 1
ATOM 669 N N . GLU A 1 84 ? -10.898 0.260 7.509 1.00 91.75 84 GLU A N 1
ATOM 670 C CA . GLU A 1 84 ? -11.864 0.897 6.599 1.00 91.75 84 GLU A CA 1
ATOM 671 C C . GLU A 1 84 ? -13.300 0.850 7.138 1.00 91.75 84 GLU A C 1
ATOM 673 O O . GLU A 1 84 ? -14.076 1.786 6.941 1.00 91.75 84 GLU A O 1
ATOM 678 N N . ARG A 1 85 ? -13.654 -0.211 7.873 1.00 89.44 85 ARG A N 1
ATOM 679 C CA . ARG A 1 85 ? -14.957 -0.332 8.544 1.00 89.44 85 ARG A CA 1
ATOM 680 C C . ARG A 1 85 ? -15.046 0.436 9.858 1.00 89.44 85 ARG A C 1
ATOM 682 O O . ARG A 1 85 ? -16.121 0.915 10.210 1.00 89.44 85 ARG A O 1
ATOM 689 N N . SER A 1 86 ? -13.951 0.489 10.611 1.00 87.00 86 SER A N 1
ATOM 690 C CA . SER A 1 86 ? -13.964 0.907 12.019 1.00 87.00 86 SER A CA 1
ATOM 691 C C . SER A 1 86 ? -13.499 2.338 12.247 1.00 87.00 86 SER A C 1
ATOM 693 O O . SER A 1 86 ? -13.852 2.923 13.270 1.00 87.00 86 SER A O 1
ATOM 695 N N . ILE A 1 87 ? -12.687 2.872 11.335 1.00 85.62 87 ILE A N 1
ATOM 696 C CA . ILE A 1 87 ? -12.031 4.172 11.435 1.00 85.62 87 ILE A CA 1
ATOM 697 C C . ILE A 1 87 ? -12.470 5.007 10.226 1.00 85.62 87 ILE A C 1
ATOM 699 O O . ILE A 1 87 ? -12.116 4.673 9.087 1.00 85.62 87 ILE A O 1
ATOM 703 N N . PRO A 1 88 ? -13.234 6.094 10.445 1.00 85.81 88 PRO A N 1
ATOM 704 C CA . PRO A 1 88 ? -13.729 6.937 9.368 1.00 85.81 88 PRO A CA 1
ATOM 705 C C . PRO A 1 88 ? -12.605 7.434 8.460 1.00 85.81 88 PRO A C 1
ATOM 707 O O . PRO A 1 88 ? -11.572 7.898 8.939 1.00 85.81 88 PRO A O 1
ATOM 710 N N . ARG 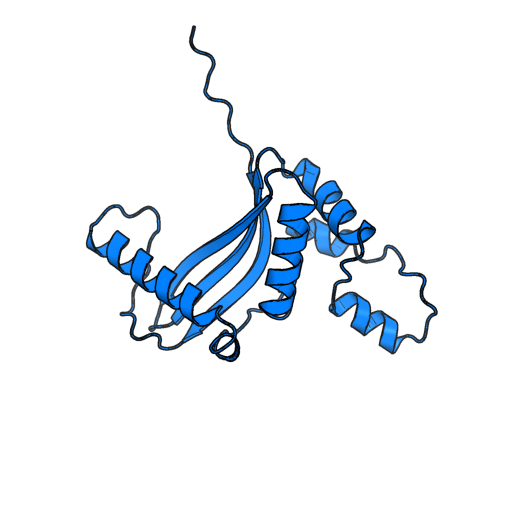A 1 89 ? -12.848 7.380 7.144 1.00 89.06 89 ARG A N 1
ATOM 711 C CA . ARG A 1 89 ? -11.934 7.883 6.101 1.00 89.06 89 ARG A CA 1
ATOM 712 C C . ARG A 1 89 ? -10.535 7.262 6.127 1.00 89.06 89 ARG A C 1
ATOM 714 O O . ARG A 1 89 ? -9.575 7.878 5.657 1.00 89.06 89 ARG A O 1
ATOM 721 N N . SER A 1 90 ? -10.420 6.051 6.661 1.00 91.00 90 SER A N 1
ATOM 722 C CA . SER A 1 90 ? -9.238 5.234 6.439 1.00 91.00 90 SER A CA 1
ATOM 723 C C . SER A 1 90 ? -9.331 4.525 5.084 1.00 91.00 90 SER A C 1
ATOM 725 O O . SER A 1 90 ? -10.426 4.232 4.604 1.00 91.00 90 SER A O 1
ATOM 727 N N . THR A 1 91 ? -8.192 4.304 4.429 1.00 94.44 91 THR A N 1
ATOM 728 C CA . THR A 1 91 ? -8.127 3.560 3.164 1.00 94.44 91 THR A CA 1
ATOM 729 C C . THR A 1 91 ? -6.802 2.824 3.012 1.00 94.44 91 THR A C 1
ATOM 731 O O . THR A 1 91 ? -5.738 3.365 3.333 1.00 94.44 91 THR A O 1
ATOM 734 N N . GLY A 1 92 ? -6.849 1.587 2.525 1.00 93.25 92 GLY A N 1
ATOM 735 C CA . GLY A 1 92 ? -5.658 0.827 2.168 1.00 93.25 92 GLY A CA 1
ATOM 736 C C . GLY A 1 92 ? -4.985 1.394 0.918 1.00 93.25 92 GLY A C 1
ATOM 737 O O . GLY A 1 92 ? -5.615 1.559 -0.124 1.00 93.25 92 GLY A O 1
ATOM 738 N N . THR A 1 93 ? -3.680 1.648 0.982 1.00 93.25 93 THR A N 1
ATOM 739 C CA . THR A 1 93 ? -2.911 2.198 -0.142 1.00 93.25 93 THR A CA 1
ATOM 740 C C . THR A 1 93 ? -1.673 1.365 -0.454 1.00 93.25 93 THR A C 1
ATOM 742 O O . THR A 1 93 ? -1.191 0.561 0.350 1.00 93.25 93 THR A O 1
ATOM 745 N N . ILE A 1 94 ? -1.175 1.536 -1.677 1.00 93.56 94 ILE A N 1
ATOM 746 C CA . ILE A 1 94 ? 0.099 0.990 -2.142 1.00 93.56 94 ILE A CA 1
ATOM 747 C C . ILE A 1 94 ? 0.938 2.181 -2.578 1.00 93.56 94 ILE A C 1
ATOM 749 O O . ILE A 1 94 ? 0.522 2.940 -3.452 1.00 93.56 94 ILE A O 1
ATOM 753 N N . GLN A 1 95 ? 2.112 2.342 -1.975 1.00 92.06 95 GLN A N 1
ATOM 754 C CA . GLN A 1 95 ? 3.087 3.331 -2.416 1.00 92.06 95 GLN A CA 1
ATOM 755 C C . GLN A 1 95 ? 4.230 2.612 -3.115 1.00 92.06 95 GLN A C 1
ATOM 757 O O . GLN A 1 95 ? 4.994 1.879 -2.489 1.00 92.06 95 GLN A O 1
ATOM 762 N N . LEU A 1 96 ? 4.352 2.837 -4.416 1.00 91.69 96 LEU A N 1
ATOM 763 C CA . LEU A 1 96 ? 5.475 2.344 -5.191 1.00 91.69 96 LEU A CA 1
ATOM 764 C C . LEU A 1 96 ? 6.748 3.148 -4.869 1.00 91.69 96 LEU A C 1
ATOM 766 O O . LEU A 1 96 ? 6.679 4.370 -4.737 1.00 91.69 96 LEU A O 1
ATOM 770 N N . LEU A 1 97 ? 7.897 2.473 -4.761 1.00 89.69 97 LEU A N 1
ATOM 771 C CA . LEU A 1 97 ? 9.193 3.112 -4.505 1.00 89.69 97 LEU A CA 1
ATOM 772 C C . LEU A 1 97 ? 10.063 3.200 -5.752 1.00 89.69 97 LEU A C 1
ATOM 774 O O . LEU A 1 97 ? 10.368 4.301 -6.194 1.00 89.69 97 LEU A O 1
ATOM 778 N N . ASP A 1 98 ? 10.454 2.058 -6.316 1.00 88.00 98 ASP A N 1
ATOM 779 C CA . ASP A 1 98 ? 11.228 1.991 -7.558 1.00 88.00 98 ASP A CA 1
ATOM 780 C C . ASP A 1 98 ? 11.207 0.583 -8.187 1.00 88.00 98 ASP A C 1
ATOM 782 O O . ASP A 1 98 ? 10.605 -0.359 -7.652 1.00 88.00 98 ASP A O 1
ATOM 786 N N . CYS A 1 99 ? 11.853 0.464 -9.355 1.00 88.06 99 CYS A N 1
ATOM 787 C CA . CYS A 1 99 ? 12.079 -0.784 -10.076 1.00 88.06 99 CYS A CA 1
ATOM 788 C C . CYS A 1 99 ? 13.572 -0.956 -10.416 1.00 88.06 99 CYS A C 1
ATOM 790 O O . CYS A 1 99 ? 14.009 -0.725 -11.542 1.00 88.06 99 CYS A O 1
ATOM 792 N N . ILE A 1 100 ? 14.393 -1.346 -9.442 1.00 85.00 100 ILE A N 1
ATOM 793 C CA . ILE A 1 100 ? 15.835 -1.556 -9.660 1.00 85.00 100 ILE A CA 1
ATOM 794 C C . ILE A 1 100 ? 16.108 -3.041 -9.923 1.00 85.00 100 ILE A C 1
ATOM 796 O O . ILE A 1 100 ? 15.596 -3.902 -9.208 1.00 85.00 100 ILE A O 1
ATOM 800 N N . HIS A 1 101 ? 16.909 -3.355 -10.947 1.00 85.44 101 HIS A N 1
ATOM 801 C CA . HIS A 1 101 ? 17.255 -4.736 -11.324 1.00 85.44 101 HIS A CA 1
ATOM 802 C C . HIS A 1 101 ? 16.034 -5.644 -11.546 1.00 85.44 101 HIS A C 1
ATOM 804 O O . HIS A 1 101 ? 15.945 -6.748 -11.002 1.00 85.44 101 HIS A O 1
ATOM 810 N N . GLY A 1 102 ? 15.019 -5.121 -12.248 1.00 84.00 102 GLY A N 1
ATOM 811 C CA . GLY A 1 102 ? 13.754 -5.813 -12.521 1.00 84.00 102 GLY A CA 1
ATOM 812 C C . GLY A 1 102 ? 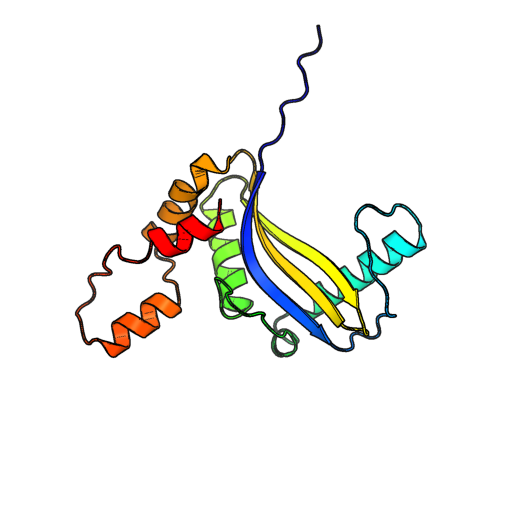12.938 -6.150 -11.267 1.00 84.00 102 GLY A C 1
ATOM 813 O O . GLY A 1 102 ? 11.990 -6.933 -11.3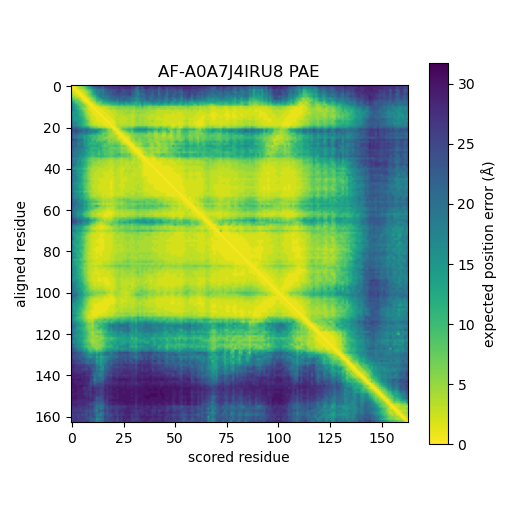40 1.00 84.00 102 GLY A O 1
ATOM 814 N N . SER A 1 103 ? 13.322 -5.602 -10.108 1.00 89.69 103 SER A N 1
ATOM 815 C CA . SER A 1 103 ? 12.648 -5.809 -8.832 1.00 89.69 103 SER A CA 1
ATOM 816 C C . SER A 1 103 ? 11.816 -4.587 -8.476 1.00 89.69 103 SER A C 1
ATOM 818 O O . SER A 1 103 ? 12.367 -3.511 -8.265 1.00 89.69 103 SER A O 1
ATOM 820 N N . THR A 1 104 ? 10.502 -4.757 -8.349 1.00 91.88 104 THR A N 1
ATOM 821 C CA . THR A 1 104 ? 9.605 -3.690 -7.884 1.00 91.88 104 THR A CA 1
ATOM 822 C C . THR A 1 104 ? 9.541 -3.684 -6.365 1.00 91.88 104 THR A C 1
ATOM 824 O O . THR A 1 104 ? 9.290 -4.723 -5.747 1.00 91.88 104 THR A O 1
ATOM 827 N N . ARG A 1 105 ? 9.762 -2.514 -5.764 1.00 91.44 105 ARG A N 1
ATOM 828 C CA . ARG A 1 105 ? 9.706 -2.295 -4.313 1.00 91.44 105 ARG A CA 1
ATOM 829 C C . ARG A 1 105 ? 8.545 -1.367 -3.977 1.00 91.44 105 ARG A C 1
ATOM 831 O O . ARG A 1 105 ? 8.326 -0.374 -4.671 1.00 91.44 105 ARG A O 1
ATOM 838 N N . PHE A 1 106 ? 7.789 -1.693 -2.935 1.00 93.06 106 PHE A N 1
ATOM 839 C CA . PHE A 1 106 ? 6.597 -0.940 -2.550 1.00 93.06 106 PHE A CA 1
ATOM 840 C C . PHE A 1 106 ? 6.317 -1.032 -1.049 1.00 93.06 106 PHE A C 1
ATOM 842 O O . PHE A 1 106 ? 6.768 -1.954 -0.371 1.00 93.06 106 PHE A O 1
ATOM 849 N N . TYR A 1 107 ? 5.526 -0.093 -0.542 1.00 93.12 107 TYR A N 1
ATOM 850 C CA . TYR A 1 107 ? 4.914 -0.167 0.779 1.00 93.12 107 TYR A CA 1
ATOM 851 C C . TYR A 1 107 ? 3.430 -0.489 0.659 1.00 93.12 107 TYR A C 1
ATOM 853 O O . TYR A 1 107 ? 2.720 0.120 -0.146 1.00 93.12 107 TYR A O 1
ATOM 861 N N . ARG A 1 108 ? 2.953 -1.394 1.513 1.00 94.06 108 ARG A N 1
ATOM 862 C CA . ARG A 1 108 ? 1.528 -1.576 1.793 1.00 94.06 108 ARG A CA 1
ATOM 863 C C . ARG A 1 108 ? 1.182 -0.754 3.027 1.00 94.06 108 ARG A C 1
ATOM 865 O O . ARG A 1 108 ? 1.842 -0.907 4.054 1.00 94.06 108 ARG A O 1
ATOM 872 N N . LYS A 1 109 ? 0.196 0.138 2.933 1.00 93.31 109 LYS A N 1
ATOM 873 C CA . LYS A 1 109 ? -0.120 1.095 4.002 1.00 93.31 109 LYS A CA 1
ATOM 874 C C . LYS A 1 109 ? -1.620 1.233 4.245 1.00 93.31 109 LYS A C 1
ATOM 876 O O . LYS A 1 109 ? -2.428 0.848 3.403 1.00 93.31 109 LYS A O 1
ATOM 881 N N . ILE A 1 110 ? -1.967 1.858 5.365 1.00 92.44 110 ILE A N 1
ATOM 882 C CA . ILE A 1 110 ? -3.289 2.433 5.633 1.00 92.44 110 ILE A CA 1
ATOM 883 C C . ILE A 1 110 ? -3.122 3.943 5.742 1.00 92.44 110 ILE A C 1
ATOM 885 O O . ILE A 1 110 ? -2.216 4.423 6.416 1.00 92.44 110 ILE A O 1
ATOM 889 N N . SER A 1 111 ? -3.973 4.692 5.058 1.00 90.25 111 SER A N 1
ATOM 890 C CA . SER A 1 111 ? -4.003 6.152 5.100 1.00 90.25 111 SER A CA 1
ATOM 891 C C . SER A 1 111 ? -5.212 6.623 5.878 1.00 90.25 111 SER A C 1
ATOM 893 O O . SER A 1 111 ? -6.315 6.188 5.574 1.00 90.25 111 SER A O 1
ATOM 895 N N . PHE A 1 112 ? -5.012 7.533 6.824 1.00 88.62 112 PHE A N 1
ATOM 896 C CA . PHE A 1 112 ? -6.057 8.106 7.665 1.00 88.62 112 PHE A CA 1
ATOM 897 C C . PHE A 1 112 ? -6.197 9.592 7.332 1.00 88.62 112 PHE A C 1
ATOM 899 O O . PHE A 1 112 ? -5.324 10.397 7.663 1.00 88.62 112 PHE A O 1
ATOM 906 N N . LEU A 1 113 ? -7.264 9.955 6.618 1.00 85.25 113 LEU A N 1
ATOM 907 C CA . LEU A 1 113 ? -7.529 11.349 6.251 1.00 85.25 113 LEU A CA 1
ATOM 908 C C . LEU A 1 113 ? -8.131 12.111 7.428 1.00 85.25 113 LEU A C 1
ATOM 910 O O . LEU A 1 113 ? -9.047 11.604 8.063 1.00 85.25 113 LEU A O 1
ATOM 914 N N . GLU A 1 114 ? -7.676 13.346 7.648 1.00 79.88 114 GLU A N 1
ATOM 915 C CA . GLU A 1 114 ? -8.068 14.223 8.770 1.00 79.88 114 GLU A CA 1
ATOM 916 C C . GLU A 1 114 ? -7.533 13.783 10.138 1.00 79.88 114 GLU A C 1
ATOM 918 O O . GLU A 1 114 ? -7.891 14.361 11.163 1.00 79.88 114 GLU A O 1
ATOM 923 N N . TRP A 1 115 ? -6.627 12.807 10.156 1.00 73.44 115 TRP A N 1
ATOM 924 C CA . TRP A 1 115 ? -5.880 12.424 11.346 1.00 73.44 115 TRP A CA 1
ATOM 925 C C . TRP A 1 115 ? -4.481 13.031 11.252 1.00 73.44 115 TRP A C 1
ATOM 927 O O . TRP A 1 115 ? -3.822 12.909 10.220 1.00 73.44 115 TRP A O 1
ATOM 937 N N . SER A 1 116 ? -4.041 13.702 12.318 1.00 69.50 116 SER A N 1
ATOM 938 C CA . SER A 1 116 ? -2.653 14.162 12.479 1.00 69.50 116 SER A CA 1
ATOM 939 C C . SER A 1 116 ? -1.776 13.087 13.122 1.00 69.50 116 SER A C 1
ATOM 941 O O . SER A 1 116 ? -2.288 12.091 13.640 1.00 69.50 116 SER A O 1
ATOM 943 N N . SER A 1 117 ? -0.455 13.275 13.093 1.00 62.56 117 SER A N 1
ATOM 944 C CA . SER A 1 117 ? 0.507 12.395 13.773 1.00 62.56 117 SER A CA 1
ATOM 945 C C . SER A 1 117 ? 0.267 12.325 15.285 1.00 62.56 117 SER A C 1
ATOM 947 O O . SER A 1 117 ? 0.465 11.277 15.881 1.00 62.56 117 SER A O 1
ATOM 949 N N . GLU A 1 118 ? -0.274 13.382 15.896 1.00 66.50 118 GLU A N 1
ATOM 950 C CA . GLU A 1 118 ? -0.677 13.401 17.314 1.00 66.50 118 GLU A CA 1
ATOM 951 C C . GLU A 1 118 ? -1.794 12.396 17.638 1.00 66.50 118 GLU A C 1
ATOM 953 O O . GLU A 1 118 ? -2.009 12.038 18.792 1.00 66.50 118 GLU A O 1
ATOM 958 N N . HIS A 1 119 ? -2.511 11.912 16.620 1.00 68.12 119 HIS A N 1
ATOM 959 C CA . HIS A 1 119 ? -3.522 10.877 16.785 1.00 68.12 119 HIS A CA 1
ATOM 960 C C . HIS A 1 119 ? -2.974 9.457 16.580 1.00 68.12 119 HIS A C 1
ATOM 962 O O . HIS A 1 119 ? -3.757 8.507 16.631 1.00 68.12 119 HIS A O 1
ATOM 968 N N . ALA A 1 120 ? -1.666 9.289 16.359 1.00 66.81 120 ALA A N 1
ATOM 969 C CA . ALA A 1 120 ? -1.025 7.985 16.195 1.00 66.81 120 ALA A CA 1
ATOM 970 C C . ALA A 1 120 ? -1.349 7.035 17.356 1.00 66.81 120 ALA A C 1
ATOM 972 O O . ALA A 1 120 ? -1.827 5.926 17.121 1.00 66.81 120 ALA A O 1
ATOM 973 N N . ASP A 1 121 ? -1.206 7.508 18.596 1.00 66.69 121 ASP A N 1
ATOM 974 C CA . ASP A 1 121 ? -1.509 6.751 19.817 1.00 66.69 121 ASP A CA 1
ATOM 975 C C . ASP A 1 121 ? -2.968 6.303 19.859 1.00 66.69 121 ASP A C 1
ATOM 977 O O . ASP A 1 121 ? -3.289 5.181 20.252 1.00 66.69 121 ASP A O 1
ATOM 981 N N . ARG A 1 122 ? -3.877 7.177 19.415 1.00 71.00 122 ARG A N 1
ATOM 982 C CA . ARG A 1 122 ? -5.306 6.878 19.359 1.00 71.00 122 ARG A CA 1
ATOM 983 C C . ARG A 1 122 ? -5.614 5.834 18.288 1.00 71.00 122 ARG A C 1
ATOM 985 O O . ARG A 1 122 ? -6.396 4.929 18.559 1.00 71.00 122 ARG A O 1
ATOM 992 N N . ILE A 1 123 ? -4.995 5.923 17.110 1.00 70.12 123 ILE A N 1
ATOM 993 C CA . ILE A 1 123 ? -5.128 4.913 16.046 1.00 70.12 123 ILE A CA 1
ATOM 994 C C . ILE A 1 123 ? -4.609 3.562 16.551 1.00 70.12 123 ILE A C 1
ATOM 996 O O . ILE A 1 123 ? -5.294 2.551 16.412 1.00 70.12 123 ILE A O 1
ATOM 1000 N N . ALA A 1 124 ? -3.437 3.553 17.191 1.00 70.50 124 ALA A N 1
ATOM 1001 C CA . ALA A 1 124 ? -2.838 2.361 17.788 1.00 70.50 124 ALA A CA 1
ATOM 1002 C C . ALA A 1 124 ? -3.777 1.716 18.813 1.00 70.50 124 ALA A C 1
ATOM 1004 O O . ALA A 1 124 ? -4.037 0.513 18.777 1.00 70.50 124 ALA A O 1
ATOM 1005 N N . LYS A 1 125 ? -4.324 2.542 19.709 1.00 68.94 125 LYS A N 1
ATOM 1006 C CA . LYS A 1 125 ? -5.263 2.126 20.745 1.00 68.94 125 LYS A CA 1
ATOM 1007 C C . LYS A 1 125 ? -6.549 1.561 20.147 1.00 68.94 125 LYS A C 1
ATOM 1009 O O . LYS A 1 125 ? -6.957 0.478 20.543 1.00 68.94 125 LYS A O 1
ATOM 1014 N N . GLU A 1 126 ? -7.145 2.226 19.158 1.00 70.06 126 GLU A N 1
ATOM 1015 C CA . GLU A 1 126 ? -8.373 1.749 18.509 1.00 70.06 126 GLU A CA 1
ATOM 1016 C C . GLU A 1 126 ? -8.168 0.431 17.740 1.00 70.06 126 GLU A C 1
ATOM 1018 O O . GLU A 1 126 ? -9.075 -0.404 17.723 1.00 70.06 126 GLU A O 1
ATOM 1023 N N . ILE A 1 127 ? -6.993 0.214 17.137 1.00 70.81 127 ILE A N 1
ATOM 1024 C CA . ILE A 1 127 ? -6.636 -1.057 16.484 1.00 70.81 127 ILE A CA 1
ATOM 1025 C C . ILE A 1 127 ? -6.466 -2.178 17.524 1.00 70.81 127 ILE A C 1
ATOM 1027 O O . ILE A 1 127 ? -6.989 -3.278 17.336 1.00 70.81 127 ILE A O 1
ATOM 1031 N N . ASN A 1 128 ? -5.792 -1.892 18.642 1.00 66.94 128 ASN A N 1
ATOM 1032 C CA . ASN A 1 128 ? -5.519 -2.875 19.693 1.00 66.94 128 ASN A CA 1
ATOM 1033 C C . ASN A 1 128 ? -6.766 -3.232 20.525 1.00 66.94 128 ASN A C 1
ATOM 1035 O O . ASN A 1 128 ? -7.049 -4.410 20.728 1.00 66.94 128 ASN A O 1
ATOM 1039 N N . GLU A 1 129 ? -7.547 -2.245 20.983 1.00 64.94 129 GLU A N 1
ATOM 1040 C CA . GLU A 1 129 ? -8.733 -2.456 21.839 1.00 64.94 129 GLU A CA 1
ATOM 1041 C C . GLU A 1 129 ? -9.836 -3.260 21.146 1.00 64.94 129 GLU A C 1
ATOM 1043 O O . GLU A 1 129 ? -10.625 -3.943 21.795 1.00 64.94 129 GLU A O 1
ATOM 1048 N N . LYS A 1 130 ? -9.882 -3.203 19.815 1.00 62.00 130 LYS A N 1
ATOM 1049 C CA . LYS A 1 130 ? -10.850 -3.936 18.996 1.00 62.00 130 LYS A CA 1
ATOM 1050 C C . LYS A 1 130 ? -10.341 -5.317 18.555 1.00 62.00 130 LYS A C 1
ATOM 1052 O O . LYS A 1 130 ? -11.012 -5.985 17.771 1.00 62.00 130 LYS A O 1
ATOM 1057 N N . GLY A 1 131 ? -9.206 -5.767 19.100 1.00 52.59 131 GLY A N 1
ATOM 1058 C CA . GLY A 1 131 ? -8.795 -7.172 19.088 1.00 52.59 131 GLY A CA 1
ATOM 1059 C C . GLY A 1 131 ? -7.808 -7.585 17.995 1.00 52.59 131 GLY A C 1
ATOM 1060 O O . GLY A 1 131 ? -7.636 -8.786 17.782 1.00 52.59 131 GLY A O 1
ATOM 1061 N N . TYR A 1 132 ? -7.144 -6.653 17.302 1.00 56.34 132 TYR A N 1
ATOM 1062 C CA . TYR A 1 132 ? -6.052 -7.028 16.399 1.00 56.34 132 TYR A CA 1
ATOM 1063 C C . TYR A 1 132 ? -4.760 -7.251 17.200 1.00 56.34 132 TYR A C 1
ATOM 1065 O O . TYR A 1 132 ? -4.073 -6.306 17.577 1.00 56.34 132 TYR A O 1
ATOM 1073 N N . LEU A 1 133 ? -4.433 -8.513 17.482 1.00 55.22 133 LEU A N 1
ATOM 1074 C CA . LEU A 1 133 ? -3.190 -8.892 18.158 1.00 55.22 133 LEU A CA 1
ATOM 1075 C C . LEU A 1 133 ? -2.057 -9.050 17.135 1.00 55.22 133 LEU A C 1
ATOM 1077 O O . LEU A 1 133 ? -2.148 -9.857 16.210 1.00 55.22 133 LEU A O 1
ATOM 1081 N N . HIS A 1 134 ? -0.969 -8.305 17.326 1.00 54.53 134 HIS A N 1
ATOM 1082 C CA . HIS A 1 134 ? 0.262 -8.455 16.551 1.00 54.53 134 HIS A CA 1
ATOM 1083 C C . HIS A 1 134 ? 0.865 -9.857 16.770 1.00 54.53 134 HIS A C 1
ATOM 1085 O O . HIS A 1 134 ? 1.019 -10.298 17.912 1.00 54.53 134 HIS A O 1
ATOM 1091 N N . GLU A 1 135 ? 1.236 -10.568 15.698 1.00 53.03 135 GLU A N 1
ATOM 1092 C CA . GLU A 1 135 ? 1.740 -11.952 15.795 1.00 53.03 135 GLU A CA 1
ATOM 1093 C C . GLU A 1 135 ? 3.019 -12.066 16.644 1.00 53.03 135 GLU A C 1
ATOM 1095 O O . GLU A 1 135 ? 3.183 -13.060 17.352 1.00 53.03 1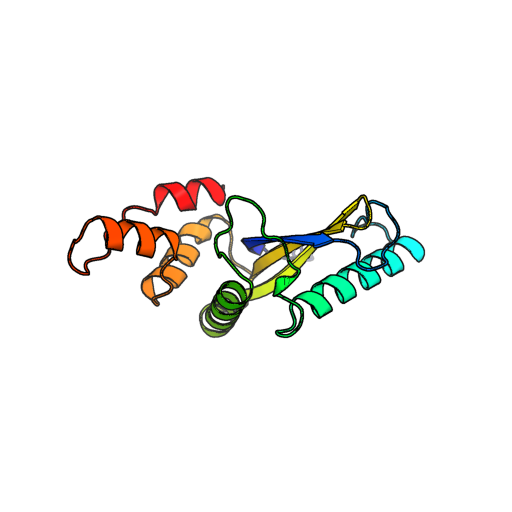35 GLU A O 1
ATOM 1100 N N . ASP A 1 136 ? 3.884 -11.044 16.656 1.00 47.72 136 ASP A N 1
ATOM 1101 C CA . ASP A 1 136 ? 5.076 -11.049 17.524 1.00 47.72 136 ASP A CA 1
ATOM 1102 C C . ASP A 1 136 ? 4.730 -10.988 19.024 1.00 47.72 136 ASP A C 1
ATOM 1104 O O . ASP A 1 136 ? 5.383 -11.653 19.826 1.00 47.72 136 ASP A O 1
ATOM 1108 N N . VAL A 1 137 ? 3.642 -10.310 19.412 1.00 45.75 137 VAL A N 1
ATOM 1109 C CA . VAL A 1 137 ? 3.155 -10.293 20.808 1.00 45.75 137 VAL A CA 1
ATOM 1110 C C . VAL A 1 137 ? 2.520 -11.644 21.175 1.00 45.75 137 VAL A C 1
ATOM 1112 O O . VAL A 1 137 ? 2.673 -12.144 22.294 1.00 45.75 137 VAL A O 1
ATOM 1115 N N . ALA A 1 138 ? 1.862 -12.299 20.213 1.00 43.22 138 ALA A N 1
ATOM 1116 C CA . ALA A 1 138 ? 1.305 -13.644 20.380 1.00 43.22 138 ALA A CA 1
ATOM 1117 C C . ALA A 1 138 ? 2.385 -14.746 20.449 1.00 43.22 138 ALA A C 1
ATOM 1119 O O . ALA A 1 138 ? 2.159 -15.809 21.033 1.00 43.22 138 ALA A O 1
ATOM 1120 N N . ARG A 1 139 ? 3.564 -14.521 19.855 1.00 39.00 139 ARG A N 1
ATOM 1121 C CA . ARG A 1 139 ? 4.700 -15.452 19.924 1.00 39.00 139 ARG A CA 1
ATOM 1122 C C . ARG A 1 139 ? 5.396 -15.408 21.280 1.00 39.00 139 ARG A C 1
ATOM 1124 O O . ARG A 1 139 ? 5.697 -16.468 21.823 1.00 39.00 139 ARG A O 1
ATOM 1131 N N . ASP A 1 140 ? 5.600 -14.217 21.833 1.00 36.97 140 ASP A N 1
ATOM 1132 C CA . ASP A 1 140 ? 6.310 -14.041 23.106 1.00 36.97 140 ASP A CA 1
ATOM 1133 C C . ASP A 1 140 ? 5.470 -14.508 24.314 1.00 36.97 140 ASP A C 1
ATOM 1135 O O . ASP A 1 140 ? 5.977 -15.150 25.235 1.00 36.97 140 ASP A O 1
ATOM 1139 N N . SER A 1 141 ? 4.150 -14.304 24.264 1.00 38.19 141 SER A N 1
ATOM 1140 C CA . SER A 1 141 ? 3.202 -14.810 25.275 1.00 38.19 141 SER A CA 1
ATOM 1141 C C . SER A 1 141 ? 3.104 -16.344 25.305 1.00 38.19 141 SER A C 1
ATOM 1143 O O . SER A 1 141 ? 3.009 -16.936 26.380 1.00 38.19 141 SER A O 1
ATOM 1145 N N . ARG A 1 142 ? 3.219 -17.021 24.152 1.00 36.84 142 ARG A N 1
ATOM 1146 C CA . ARG A 1 142 ? 3.227 -18.497 24.074 1.00 36.84 142 ARG A CA 1
ATOM 1147 C C . ARG A 1 142 ? 4.501 -19.144 24.618 1.00 36.84 142 ARG A C 1
ATOM 1149 O O . ARG A 1 142 ? 4.443 -20.293 25.043 1.00 36.84 142 ARG A O 1
ATOM 1156 N N . ILE A 1 143 ? 5.635 -18.440 24.611 1.00 37.06 143 ILE A N 1
ATOM 1157 C CA . ILE A 1 143 ? 6.906 -18.960 25.144 1.00 37.06 143 ILE A CA 1
ATOM 1158 C C . ILE A 1 143 ? 6.949 -18.856 26.678 1.00 37.06 143 ILE A C 1
ATOM 1160 O O . ILE A 1 143 ? 7.609 -19.670 27.321 1.00 37.06 143 ILE A O 1
ATOM 1164 N N . ARG A 1 144 ? 6.223 -17.904 27.282 1.00 36.03 144 ARG A N 1
ATOM 1165 C CA . ARG A 1 144 ? 6.284 -17.634 28.732 1.00 36.03 144 ARG A CA 1
ATOM 1166 C C . ARG A 1 144 ? 5.229 -18.344 29.583 1.00 36.03 144 ARG A C 1
ATOM 1168 O O . ARG A 1 144 ? 5.334 -18.298 30.801 1.00 36.03 144 ARG A O 1
ATOM 1175 N N . GLY A 1 145 ? 4.262 -19.042 28.982 1.00 30.41 145 GLY A N 1
ATOM 1176 C CA . GLY A 1 145 ? 3.291 -19.854 29.730 1.00 30.41 145 GLY A CA 1
ATOM 1177 C C . GLY A 1 145 ? 2.412 -19.057 30.703 1.00 30.41 145 GLY A C 1
ATOM 1178 O O . GLY A 1 145 ? 1.935 -19.619 31.686 1.00 30.41 145 GLY A O 1
ATOM 1179 N N . GLU A 1 146 ? 2.209 -17.762 30.454 1.00 32.09 146 GLU A N 1
ATOM 1180 C CA . GLU A 1 146 ? 1.368 -16.912 31.298 1.00 32.09 146 GLU A CA 1
ATOM 1181 C C . GLU A 1 146 ? -0.085 -16.882 30.790 1.00 32.09 146 GLU A C 1
ATOM 1183 O O . GLU A 1 146 ? -0.319 -16.948 29.578 1.00 32.09 146 GLU A O 1
ATOM 1188 N N . PRO A 1 147 ? -1.076 -16.823 31.702 1.00 33.03 147 PRO A N 1
ATOM 1189 C CA . PRO A 1 147 ? -2.488 -16.798 31.344 1.00 33.03 147 PRO A CA 1
ATOM 1190 C C . PRO A 1 147 ? -2.837 -15.520 30.574 1.00 33.03 147 PRO A C 1
ATOM 1192 O O . PRO A 1 147 ? -2.199 -14.484 30.747 1.00 33.03 147 PRO A O 1
ATOM 1195 N N . GLU A 1 148 ? -3.868 -15.613 29.730 1.00 39.09 148 GLU A N 1
ATOM 1196 C CA . GLU A 1 148 ? -4.423 -14.547 28.888 1.00 39.09 148 GLU A CA 1
ATOM 1197 C C . GLU A 1 148 ? -4.834 -13.298 29.691 1.00 39.09 148 GLU A C 1
ATOM 1199 O O . GLU A 1 148 ? -6.001 -13.038 29.960 1.00 39.09 148 GLU A O 1
ATOM 1204 N N . THR A 1 149 ? -3.857 -12.475 30.041 1.00 36.88 149 THR A N 1
ATOM 1205 C CA . THR A 1 149 ? -4.025 -11.067 30.383 1.00 36.88 149 THR A CA 1
ATOM 1206 C C . THR A 1 149 ? -2.928 -10.330 29.638 1.00 36.88 149 THR A C 1
ATOM 1208 O O . THR A 1 149 ? -1.798 -10.235 30.107 1.00 36.88 149 THR A O 1
ATOM 1211 N N . VAL A 1 150 ? -3.241 -9.901 28.412 1.00 35.09 150 VAL A N 1
ATOM 1212 C CA . VAL A 1 150 ? -2.292 -9.239 27.509 1.00 35.09 150 VAL A CA 1
ATOM 1213 C C . VAL A 1 150 ? -1.885 -7.907 28.133 1.00 35.09 150 VAL A C 1
ATOM 1215 O O . VAL A 1 150 ? -2.634 -6.931 28.122 1.00 35.09 150 VAL A O 1
ATOM 1218 N N . ALA A 1 151 ? -0.702 -7.914 28.740 1.00 32.69 151 ALA A N 1
ATOM 1219 C CA . ALA A 1 151 ? -0.080 -6.768 29.365 1.00 32.69 151 ALA A CA 1
ATOM 1220 C C . ALA A 1 151 ? 0.307 -5.720 28.315 1.00 32.69 151 ALA A C 1
ATOM 1222 O O . ALA A 1 151 ? 0.774 -6.028 27.219 1.00 32.69 151 ALA A O 1
ATOM 1223 N N . ALA A 1 152 ? 0.129 -4.464 28.708 1.00 34.94 152 ALA A N 1
ATOM 1224 C CA . ALA A 1 152 ? 0.390 -3.226 27.986 1.00 34.94 152 ALA A CA 1
ATOM 1225 C C . ALA A 1 152 ? 1.882 -2.956 27.665 1.00 34.94 152 ALA A C 1
ATOM 1227 O O . ALA A 1 152 ? 2.327 -1.813 27.714 1.00 34.94 152 ALA A O 1
ATOM 1228 N N . SER A 1 153 ? 2.680 -3.976 27.345 1.00 33.50 153 SER A N 1
ATOM 1229 C CA . SER A 1 153 ? 4.143 -3.877 27.257 1.00 33.50 153 SER A CA 1
ATOM 1230 C C . SER A 1 153 ? 4.707 -3.759 25.835 1.00 33.50 153 SER A C 1
ATOM 1232 O O . SER A 1 153 ? 5.812 -4.229 25.582 1.00 33.50 153 SER A O 1
ATOM 1234 N N . SER A 1 154 ? 3.994 -3.140 24.888 1.00 43.19 154 SER A N 1
ATOM 1235 C CA . SER A 1 154 ? 4.572 -2.841 23.561 1.00 43.19 154 SER A CA 1
ATOM 1236 C C . SER A 1 154 ? 4.214 -1.466 22.993 1.00 43.19 154 SER A C 1
ATOM 1238 O O . SER A 1 154 ? 4.438 -1.228 21.806 1.00 43.19 154 SER A O 1
ATOM 1240 N N . LEU A 1 155 ? 3.664 -0.555 23.807 1.00 39.16 155 LEU A N 1
ATOM 1241 C CA . LEU A 1 155 ? 3.323 0.793 23.341 1.00 39.16 155 LEU A CA 1
ATOM 1242 C C . LEU A 1 155 ? 4.587 1.583 22.951 1.00 39.16 155 LEU A C 1
ATOM 1244 O O . LEU A 1 155 ? 4.619 2.200 21.89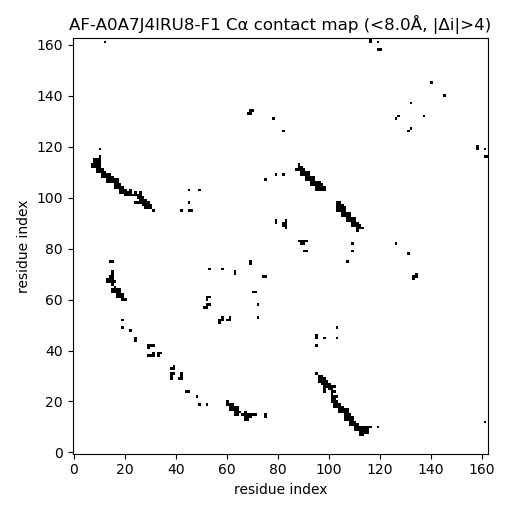5 1.00 39.16 155 LEU A O 1
ATOM 1248 N N . GLU A 1 156 ? 5.657 1.497 23.745 1.00 36.19 156 GLU A N 1
ATOM 1249 C CA . GLU A 1 156 ? 6.882 2.287 23.531 1.00 36.19 156 GLU A CA 1
ATOM 1250 C C . GLU A 1 156 ? 7.615 1.921 22.228 1.00 36.19 156 GLU A C 1
ATOM 1252 O O . GLU A 1 156 ? 7.986 2.808 21.465 1.00 36.19 156 GLU A O 1
ATOM 1257 N N . GLY A 1 157 ? 7.732 0.630 21.895 1.00 42.25 157 GLY A N 1
ATOM 1258 C CA . GLY A 1 157 ? 8.386 0.203 20.649 1.00 42.25 157 GLY A CA 1
ATOM 1259 C C . GLY A 1 157 ? 7.592 0.533 19.377 1.00 42.25 157 GLY A C 1
ATOM 1260 O O . GLY A 1 157 ? 8.180 0.687 18.309 1.00 42.25 157 GLY A O 1
ATOM 1261 N N . PHE A 1 158 ? 6.264 0.653 19.481 1.00 40.69 158 PHE A N 1
ATOM 1262 C CA . PHE A 1 158 ? 5.392 1.026 18.363 1.00 40.69 158 PHE A CA 1
ATOM 1263 C C . PHE A 1 158 ? 5.389 2.544 18.121 1.00 40.69 158 PHE A C 1
ATOM 1265 O O . PHE A 1 158 ? 5.378 2.984 16.971 1.00 40.69 158 PHE A O 1
ATOM 1272 N N . LEU A 1 159 ? 5.443 3.346 19.189 1.00 39.75 159 LEU A N 1
ATOM 1273 C CA . LEU A 1 159 ? 5.387 4.807 19.102 1.00 39.75 159 LEU A CA 1
ATOM 1274 C C . LEU A 1 159 ? 6.697 5.452 18.642 1.00 39.75 159 LEU A C 1
ATOM 1276 O O . LEU A 1 159 ? 6.643 6.464 17.952 1.00 39.75 159 LEU A O 1
ATOM 1280 N N . GLU A 1 160 ? 7.855 4.834 18.893 1.00 40.78 160 GLU A N 1
ATOM 1281 C CA . GLU A 1 160 ? 9.136 5.295 18.327 1.00 40.78 160 GLU A CA 1
ATOM 1282 C C . GLU A 1 160 ? 9.193 5.242 16.786 1.00 40.78 160 GLU A C 1
ATOM 1284 O O . GLU A 1 160 ? 10.112 5.797 16.191 1.00 40.78 160 GLU A O 1
ATOM 1289 N N . HIS A 1 161 ? 8.254 4.553 16.125 1.00 40.91 161 HIS A N 1
ATOM 1290 C CA . HIS A 1 161 ? 8.245 4.361 14.668 1.00 40.91 161 HIS A CA 1
ATOM 1291 C C . HIS A 1 161 ? 7.218 5.233 13.922 1.00 40.91 161 HIS A C 1
ATOM 1293 O O . HIS A 1 161 ? 7.153 5.155 12.693 1.00 40.91 161 HIS A O 1
ATOM 1299 N N . ILE A 1 162 ? 6.414 6.038 14.633 1.00 34.50 162 ILE A N 1
ATOM 1300 C CA . ILE A 1 162 ? 5.442 6.975 14.029 1.00 34.50 162 ILE A CA 1
ATOM 1301 C C . ILE A 1 162 ? 5.922 8.442 14.119 1.00 34.50 162 ILE A C 1
ATOM 1303 O O . ILE A 1 162 ? 5.327 9.321 13.492 1.00 34.50 162 ILE A O 1
ATOM 1307 N N . SER A 1 163 ? 7.013 8.706 14.846 1.00 30.23 163 SER A N 1
ATOM 1308 C CA . SER A 1 163 ? 7.675 10.014 14.963 1.00 30.23 163 SER A CA 1
ATOM 1309 C C . SER A 1 163 ? 8.648 10.336 13.827 1.00 30.23 163 SER A C 1
ATOM 1311 O O . SER A 1 163 ? 9.380 9.433 13.363 1.00 30.23 163 SER A O 1
#

Nearest PDB structures (foldseek):
  1i7f-assembly1_A-2  TM=2.722E-01  e=3.741E+00  Escherichia coli
  1hw7-assembly1_A-2  TM=2.701E-01  e=5.055E+00  Escherichia coli
  6icl-assembly1_A  TM=2.624E-01  e=8.690E+00  Pseudomonas putida

Mean predicted aligned error: 11.93 Å

pLDDT: mean 73.44, std 19.77, range [30.23, 94.44]

Sequence (163 aa):
MDKPPLMVVRTELCLYFGRIGFGGLLEGPFNPNVQSEEGIWRYNQALSCVQDFLRPKNRHMIQYGSRCLVTNEDNASKLIEFSERSIPRSTGTIQLLDCIHGSTRFYRKISFLEWSSEHADRIAKEINEKGYLHEDVARDSRIRGEPETVAASSLEGFLEHIS